Protein AF-A0A401SQX4-F1 (afdb_monomer)

Radius of gyration: 14.66 Å; Cα contacts (8 Å, |Δi|>4): 398; chains: 1; bounding box: 31×26×40 Å

Organism: Chiloscyllium punctatum (NCBI:txid137246)

pLDDT: mean 89.91, std 11.35, range [35.81, 97.56]

Foldseek 3Di:
DDAAAEEEEEDEAEAAEEHYAEYEYEHYAEYHYEAYEYYEYENYAEYEYEHYAEYEYEAYEEYEYEAYAEYEYEAYAEYEYEYYAEYEYEAYAEYEYEAYAEYEYEHYAEYHYEHYNYYHYHHYNYYDYDDDDD

Secondary structure (DSSP, 8-state):
---BS-EEESSEEEEEEEEEEEEEEEEEEEEEEEEEEEEEEEEEEEEEEEEEEEEEEEEEEEEEEEEEEEEEEEEEEEEEEEEEEEEEEEEEEEEEEEEEEEEEEEEEEEEEEEEEEEEEEEEEEEEE------

Sequence (134 aa):
MGKFRKVTMYKARTVTMDKVRSMRMDKVHTVIMDKDCKVTVDNVRTVRTDKVCTVTMKEVHTVTMNKVRRVTMDKVHTAIIDKVRTVRTDKIRTVTMDKVRTVTLDKVNIAIMEMVHAVTMDKVCTMSTPRTAQ

Nearest PDB structures (foldseek):
  1k4z-assembly1_A  TM=2.210E-01  e=5.581E+00  Saccharomyces cerevisiae

Mean predicted aligned error: 4.92 Å

Structure (mmCIF, N/CA/C/O backbone):
data_AF-A0A401SQX4-F1
#
_entry.id   AF-A0A401SQX4-F1
#
loop_
_atom_site.group_PDB
_atom_site.id
_atom_site.type_symbol
_atom_site.label_atom_id
_atom_site.label_alt_id
_atom_site.label_comp_id
_atom_site.label_asym_id
_atom_site.label_entity_id
_atom_site.label_seq_id
_atom_site.pdbx_PDB_ins_code
_atom_site.Cartn_x
_atom_site.Cartn_y
_atom_site.Cartn_z
_atom_site.occupancy
_atom_site.B_iso_or_equiv
_atom_site.auth_seq_id
_atom_site.auth_comp_id
_atom_site.auth_asym_id
_atom_site.auth_atom_id
_atom_site.pdbx_PDB_model_num
ATOM 1 N N . MET A 1 1 ? 14.704 11.726 -14.150 1.00 47.59 1 MET A N 1
ATOM 2 C CA . MET A 1 1 ? 14.275 10.362 -13.758 1.00 47.59 1 MET A CA 1
ATOM 3 C C . MET A 1 1 ? 12.954 10.037 -14.446 1.00 47.59 1 MET A C 1
ATOM 5 O O . MET A 1 1 ? 11.992 10.782 -14.281 1.00 47.59 1 MET A O 1
ATOM 9 N N . GLY A 1 2 ? 12.947 9.018 -15.310 1.00 53.69 2 GLY A N 1
ATOM 10 C CA . GLY A 1 2 ? 11.831 8.702 -16.208 1.00 53.69 2 GLY A CA 1
ATOM 11 C C . GLY A 1 2 ? 10.563 8.276 -15.465 1.00 53.69 2 GLY A C 1
ATOM 12 O O . GLY A 1 2 ? 10.620 7.531 -14.492 1.00 53.69 2 GLY A O 1
ATOM 13 N N . LYS A 1 3 ? 9.405 8.759 -15.923 1.00 64.00 3 LYS A N 1
ATOM 14 C CA . LYS A 1 3 ? 8.095 8.334 -15.415 1.00 64.00 3 LYS A CA 1
ATOM 15 C C . LYS A 1 3 ? 7.752 6.982 -16.041 1.00 64.00 3 LYS A C 1
ATOM 17 O O . LYS A 1 3 ? 7.316 6.937 -17.192 1.00 64.00 3 LYS A O 1
ATOM 22 N N . PHE A 1 4 ? 7.918 5.884 -15.308 1.00 77.44 4 PHE A N 1
ATOM 23 C CA . PHE A 1 4 ? 7.491 4.579 -15.811 1.00 77.44 4 PHE A CA 1
ATOM 24 C C . PHE A 1 4 ? 5.961 4.506 -15.815 1.00 77.44 4 PHE A C 1
ATOM 26 O O . PHE A 1 4 ? 5.292 4.677 -14.792 1.00 77.44 4 PHE A O 1
ATOM 33 N N . ARG A 1 5 ? 5.372 4.264 -16.990 1.00 83.81 5 ARG A N 1
ATOM 34 C CA . ARG A 1 5 ? 3.910 4.133 -17.113 1.00 83.81 5 ARG A CA 1
ATOM 35 C C . ARG A 1 5 ? 3.423 2.787 -16.571 1.00 83.81 5 ARG A C 1
ATOM 37 O O . ARG A 1 5 ? 2.345 2.730 -15.983 1.00 83.81 5 ARG A O 1
ATOM 44 N N . LYS A 1 6 ? 4.196 1.717 -16.766 1.00 88.19 6 LYS A N 1
ATOM 45 C CA . LYS A 1 6 ? 3.856 0.362 -16.326 1.00 88.19 6 LYS A CA 1
ATOM 46 C C . LYS A 1 6 ? 5.122 -0.470 -16.121 1.00 88.19 6 LYS A C 1
ATOM 48 O O . LYS A 1 6 ? 6.010 -0.409 -16.963 1.00 88.19 6 LYS A O 1
ATOM 53 N N . VAL A 1 7 ? 5.167 -1.268 -15.057 1.00 90.50 7 VAL A N 1
ATOM 54 C CA . VAL A 1 7 ? 6.216 -2.275 -14.810 1.00 90.50 7 VAL A CA 1
ATOM 55 C C . VAL A 1 7 ? 5.550 -3.614 -14.502 1.00 90.50 7 VAL A C 1
ATOM 57 O O . VAL A 1 7 ? 4.543 -3.666 -13.793 1.00 90.50 7 VAL A O 1
ATOM 60 N N . THR A 1 8 ? 6.065 -4.700 -15.078 1.00 91.56 8 THR A N 1
ATOM 61 C CA . THR A 1 8 ? 5.629 -6.073 -14.784 1.00 91.56 8 THR A CA 1
ATOM 62 C C . THR A 1 8 ? 6.853 -6.928 -14.488 1.00 91.56 8 THR A C 1
ATOM 64 O O . THR A 1 8 ? 7.815 -6.884 -15.246 1.00 91.56 8 THR A O 1
ATOM 67 N N . MET A 1 9 ? 6.820 -7.670 -13.383 1.00 91.94 9 MET A N 1
ATOM 68 C CA . MET A 1 9 ? 7.931 -8.494 -12.904 1.00 91.94 9 MET A CA 1
ATOM 69 C C . MET A 1 9 ? 7.395 -9.841 -12.408 1.00 91.94 9 MET A C 1
ATOM 71 O O . MET A 1 9 ? 6.355 -9.872 -11.755 1.00 91.94 9 MET A O 1
ATOM 75 N N . TYR A 1 10 ? 8.090 -10.940 -12.698 1.00 88.62 10 TYR A N 1
ATOM 76 C CA . TYR A 1 10 ? 7.620 -12.294 -12.352 1.00 88.62 10 TYR A CA 1
ATOM 77 C C . TYR A 1 10 ? 8.393 -12.971 -11.231 1.00 88.62 10 TYR A C 1
ATOM 79 O O . TYR A 1 10 ? 7.845 -13.813 -10.533 1.00 88.62 10 TYR A O 1
ATOM 87 N N . LYS A 1 11 ? 9.686 -12.675 -11.127 1.00 91.38 11 LYS A N 1
ATOM 88 C CA . LYS A 1 11 ? 10.560 -1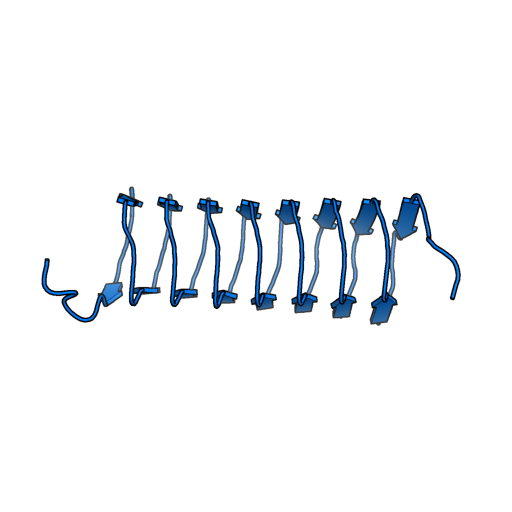3.118 -10.049 1.00 91.38 11 LYS A CA 1
ATOM 89 C C . LYS A 1 11 ? 11.625 -12.058 -9.887 1.00 91.38 11 LYS A C 1
ATOM 91 O O . LYS A 1 11 ? 12.246 -11.651 -10.866 1.00 91.38 11 LYS A O 1
ATOM 96 N N . ALA A 1 12 ? 11.838 -11.617 -8.663 1.00 92.12 12 ALA A N 1
ATOM 97 C CA . ALA A 1 12 ? 12.943 -10.737 -8.337 1.00 92.12 12 ALA A CA 1
ATOM 98 C C . ALA A 1 12 ? 13.313 -10.936 -6.876 1.00 92.12 12 ALA A C 1
ATOM 100 O O . ALA A 1 12 ? 12.464 -11.218 -6.032 1.00 92.12 12 ALA A O 1
ATOM 101 N N . ARG A 1 13 ? 14.589 -10.750 -6.551 1.00 93.31 13 ARG A N 1
ATOM 102 C CA . ARG A 1 13 ? 14.976 -10.661 -5.146 1.00 93.31 13 ARG A CA 1
ATOM 103 C C . ARG A 1 13 ? 14.556 -9.304 -4.590 1.00 93.31 13 ARG A C 1
ATOM 105 O O . ARG A 1 13 ? 13.765 -9.247 -3.660 1.00 93.31 13 ARG A O 1
ATOM 112 N N . THR A 1 14 ? 15.001 -8.221 -5.210 1.00 91.56 14 THR A N 1
ATOM 113 C CA . THR A 1 14 ? 14.720 -6.865 -4.732 1.00 91.56 14 THR A CA 1
ATOM 114 C C . THR A 1 14 ? 14.262 -5.989 -5.882 1.00 91.56 14 THR A C 1
ATOM 116 O O . THR A 1 14 ? 14.823 -6.057 -6.973 1.00 91.56 14 THR A O 1
ATOM 119 N N . VAL A 1 15 ? 13.258 -5.156 -5.626 1.00 91.69 15 VAL A N 1
ATOM 120 C CA . VAL A 1 15 ? 12.750 -4.166 -6.575 1.00 91.69 15 VAL A CA 1
ATOM 121 C C . VAL A 1 15 ? 12.659 -2.824 -5.871 1.00 91.69 15 VAL A C 1
ATOM 123 O O . VAL A 1 15 ? 11.978 -2.713 -4.855 1.00 91.69 15 VAL A O 1
ATOM 126 N N . THR A 1 16 ? 13.312 -1.810 -6.433 1.00 91.12 16 THR A N 1
ATOM 127 C CA . THR A 1 16 ? 13.262 -0.433 -5.934 1.00 91.12 16 THR A CA 1
ATOM 128 C C . THR A 1 16 ? 12.767 0.479 -7.043 1.00 91.12 16 THR A C 1
ATOM 130 O O . THR A 1 16 ? 13.318 0.456 -8.142 1.00 91.12 16 THR A O 1
ATOM 133 N N . MET A 1 17 ? 11.731 1.270 -6.767 1.00 88.81 17 MET A N 1
ATOM 134 C CA . MET A 1 17 ? 11.130 2.191 -7.732 1.00 88.81 17 MET A CA 1
ATOM 135 C C . MET A 1 17 ? 10.763 3.525 -7.071 1.00 88.81 17 MET A C 1
ATOM 137 O O . MET A 1 17 ? 10.250 3.548 -5.959 1.00 88.81 17 MET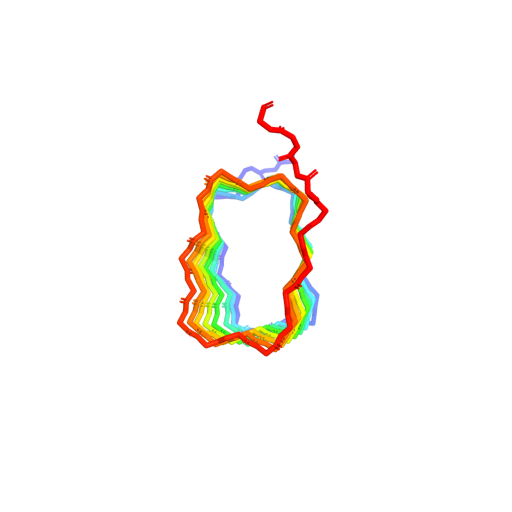 A O 1
ATOM 141 N N . ASP A 1 18 ? 11.009 4.639 -7.766 1.00 86.88 18 ASP A N 1
ATOM 142 C CA . ASP A 1 18 ? 10.648 5.985 -7.284 1.00 86.88 18 ASP A CA 1
ATOM 143 C C . ASP A 1 18 ? 9.247 6.396 -7.764 1.00 86.88 18 ASP A C 1
ATOM 145 O O . ASP A 1 18 ? 8.334 6.564 -6.962 1.00 86.88 18 ASP A O 1
ATOM 149 N N . LYS A 1 19 ? 9.041 6.525 -9.082 1.00 87.12 19 LYS A N 1
ATOM 150 C CA . LYS A 1 19 ? 7.769 6.990 -9.663 1.00 87.12 19 LYS A CA 1
ATOM 151 C C . LYS A 1 19 ? 7.255 6.046 -10.734 1.00 87.12 19 LYS A C 1
ATOM 153 O O . LYS A 1 19 ? 7.760 6.059 -11.863 1.00 87.12 19 LYS A O 1
ATOM 158 N N . VAL A 1 20 ? 6.194 5.301 -10.424 1.00 87.88 20 VAL A N 1
ATOM 159 C CA . VAL A 1 20 ? 5.534 4.418 -11.393 1.00 87.88 20 VAL A CA 1
ATOM 160 C C . VAL A 1 20 ? 4.021 4.592 -11.353 1.00 87.88 20 VAL A C 1
ATOM 162 O O . VAL A 1 20 ? 3.373 4.644 -10.312 1.00 87.88 20 VAL A O 1
ATOM 165 N N . ARG A 1 21 ? 3.392 4.687 -12.527 1.00 90.06 21 ARG A N 1
ATOM 166 C CA . ARG A 1 21 ? 1.927 4.794 -12.578 1.00 90.06 21 ARG A CA 1
ATOM 167 C C . ARG A 1 21 ? 1.257 3.466 -12.211 1.00 90.06 21 ARG A C 1
ATOM 169 O O . ARG A 1 21 ? 0.261 3.468 -11.497 1.00 90.06 21 ARG A O 1
ATOM 176 N N . SER A 1 22 ? 1.766 2.338 -12.695 1.00 91.12 22 SER A N 1
ATOM 177 C CA . SER A 1 22 ? 1.194 1.025 -12.393 1.00 91.12 22 SER A CA 1
ATOM 178 C C . SER A 1 22 ? 2.263 -0.053 -12.304 1.00 91.12 22 SER A C 1
ATOM 180 O O . SER A 1 22 ? 3.098 -0.161 -13.200 1.00 91.12 22 SER A O 1
ATOM 182 N N . MET A 1 23 ? 2.174 -0.919 -11.299 1.00 91.62 23 MET A N 1
ATOM 183 C CA . MET A 1 23 ? 3.065 -2.070 -11.156 1.00 91.62 23 MET A CA 1
ATOM 184 C C . MET A 1 23 ? 2.314 -3.363 -10.894 1.00 91.62 23 MET A C 1
ATOM 186 O O . MET A 1 23 ? 1.326 -3.381 -10.159 1.00 91.62 23 MET A O 1
ATOM 190 N N . ARG A 1 24 ? 2.817 -4.442 -11.495 1.00 94.19 24 ARG A N 1
ATOM 191 C CA . ARG A 1 24 ? 2.413 -5.813 -11.205 1.00 94.19 24 ARG A CA 1
ATOM 192 C C . ARG A 1 24 ? 3.651 -6.653 -10.917 1.00 94.19 24 ARG A C 1
ATOM 194 O O . ARG A 1 24 ? 4.566 -6.676 -11.736 1.00 94.19 24 ARG A O 1
ATOM 201 N N . MET A 1 25 ? 3.672 -7.331 -9.780 1.00 93.75 25 MET A N 1
ATOM 202 C CA . MET A 1 25 ? 4.778 -8.204 -9.395 1.00 93.75 25 MET A CA 1
ATOM 203 C C . MET A 1 25 ? 4.250 -9.550 -8.910 1.00 93.75 25 MET A C 1
ATOM 205 O O . MET A 1 25 ? 3.210 -9.598 -8.258 1.00 93.75 25 MET A O 1
ATOM 209 N N . ASP A 1 26 ? 4.973 -10.616 -9.224 1.00 94.56 26 ASP A N 1
ATOM 210 C CA . ASP A 1 26 ? 4.780 -11.956 -8.671 1.00 94.56 26 ASP A CA 1
ATOM 211 C C . ASP A 1 26 ? 6.112 -12.441 -8.081 1.00 94.56 26 ASP A C 1
ATOM 213 O O . ASP A 1 26 ? 7.174 -12.052 -8.573 1.00 94.56 26 ASP A O 1
ATOM 217 N N . LYS A 1 27 ? 6.060 -13.240 -7.011 1.00 93.69 27 LYS A N 1
ATOM 218 C CA . LYS A 1 27 ? 7.213 -13.929 -6.394 1.00 93.69 27 LYS A CA 1
ATOM 219 C C . LYS A 1 27 ? 8.431 -13.021 -6.196 1.00 93.69 27 LYS A C 1
ATOM 221 O O . LYS A 1 27 ? 9.525 -13.293 -6.704 1.00 93.69 27 LYS A O 1
ATOM 226 N N . VAL A 1 28 ? 8.246 -11.935 -5.447 1.00 92.88 28 VAL A N 1
ATOM 227 C CA . VAL A 1 28 ? 9.325 -10.992 -5.114 1.00 92.88 28 VAL A CA 1
ATOM 228 C C . VAL A 1 28 ? 9.699 -11.101 -3.644 1.00 92.88 28 VAL A C 1
ATOM 230 O O . VAL A 1 28 ? 8.834 -11.200 -2.785 1.00 92.88 28 VAL A O 1
ATOM 233 N N . HIS A 1 29 ? 10.987 -11.056 -3.307 1.00 93.88 29 HIS A N 1
ATOM 234 C CA . HIS A 1 29 ? 11.364 -11.043 -1.893 1.00 93.88 29 HIS A CA 1
ATOM 235 C C . HIS A 1 29 ? 11.075 -9.676 -1.260 1.00 93.88 29 HIS A C 1
ATOM 237 O O . HIS A 1 29 ? 10.294 -9.589 -0.319 1.00 93.88 29 HIS A O 1
ATOM 243 N N . THR A 1 30 ? 11.644 -8.606 -1.814 1.00 93.62 30 THR A N 1
ATOM 244 C CA . THR A 1 30 ? 11.534 -7.252 -1.261 1.00 93.62 30 THR A CA 1
ATOM 245 C C . THR A 1 30 ? 11.120 -6.241 -2.323 1.00 93.62 30 THR A C 1
ATOM 247 O O . THR A 1 30 ? 11.717 -6.178 -3.397 1.00 93.62 30 THR A O 1
ATOM 250 N N . VAL A 1 31 ? 10.141 -5.400 -1.994 1.00 93.50 31 VAL A N 1
ATOM 251 C CA . VAL A 1 31 ? 9.665 -4.300 -2.841 1.00 93.50 31 VAL A CA 1
ATOM 252 C C . VAL A 1 31 ? 9.738 -2.985 -2.063 1.00 93.50 31 VAL A C 1
ATOM 254 O O . VAL A 1 31 ? 9.167 -2.883 -0.978 1.00 93.50 31 VAL A O 1
ATOM 257 N N . ILE A 1 32 ? 10.429 -1.984 -2.613 1.00 93.31 32 ILE A N 1
ATOM 258 C CA . ILE A 1 32 ? 10.573 -0.635 -2.044 1.00 93.31 32 ILE A CA 1
ATOM 259 C C . ILE A 1 32 ? 10.111 0.398 -3.069 1.00 93.31 32 ILE A C 1
ATOM 261 O O . ILE A 1 32 ? 10.539 0.386 -4.224 1.00 93.31 32 ILE A O 1
ATOM 265 N N . MET A 1 33 ? 9.216 1.281 -2.641 1.00 91.44 33 MET A N 1
ATOM 266 C CA . MET A 1 33 ? 8.458 2.164 -3.521 1.00 91.44 33 MET A CA 1
ATOM 267 C C . MET A 1 33 ? 8.241 3.536 -2.875 1.00 91.44 33 MET A C 1
ATOM 269 O O . MET A 1 33 ? 7.943 3.604 -1.681 1.00 91.44 33 MET A O 1
ATOM 273 N N . ASP A 1 34 ? 8.365 4.624 -3.639 1.00 88.75 34 ASP A N 1
ATOM 274 C CA . ASP A 1 34 ? 8.062 5.979 -3.147 1.00 88.75 34 ASP A CA 1
ATOM 275 C C . ASP A 1 34 ? 6.665 6.442 -3.591 1.00 88.75 34 ASP A C 1
ATOM 277 O O . ASP A 1 34 ? 5.735 6.444 -2.785 1.00 88.75 34 ASP A O 1
ATOM 281 N N . LYS A 1 35 ? 6.482 6.817 -4.863 1.00 85.56 35 LYS A N 1
ATOM 282 C CA . LYS A 1 35 ? 5.247 7.433 -5.371 1.00 85.56 35 LYS A CA 1
ATOM 283 C C . LYS A 1 35 ? 4.613 6.617 -6.486 1.00 85.56 35 LYS A C 1
ATOM 285 O O . LYS A 1 35 ? 5.019 6.706 -7.649 1.00 85.56 35 LYS A O 1
ATOM 290 N N . ASP A 1 36 ? 3.502 5.962 -6.166 1.00 84.38 36 ASP A N 1
ATOM 291 C CA . ASP A 1 36 ? 2.803 5.104 -7.117 1.00 84.38 36 ASP A CA 1
ATOM 292 C C . ASP A 1 36 ? 1.303 5.369 -7.185 1.00 84.38 36 ASP A C 1
ATOM 294 O O . ASP A 1 36 ? 0.642 5.740 -6.215 1.00 84.38 36 ASP A O 1
ATOM 298 N N . CYS A 1 37 ? 0.714 5.155 -8.361 1.00 84.31 37 CYS A N 1
ATOM 299 C CA . CYS A 1 37 ? -0.741 5.226 -8.480 1.00 84.31 37 CYS A CA 1
ATOM 300 C C . CYS A 1 37 ? -1.372 3.863 -8.164 1.00 84.31 37 CYS A C 1
ATOM 302 O O . CYS A 1 37 ? -2.245 3.779 -7.299 1.00 84.31 37 CYS A O 1
ATOM 304 N N . LYS A 1 38 ? -0.912 2.781 -8.802 1.00 91.94 38 LYS A N 1
ATOM 305 C CA . LYS A 1 38 ? -1.489 1.445 -8.615 1.00 91.94 38 LYS A CA 1
ATOM 306 C C . LYS A 1 38 ? -0.428 0.363 -8.464 1.00 91.94 38 LYS A C 1
ATOM 308 O O . LYS A 1 38 ? 0.472 0.253 -9.292 1.00 91.94 38 LYS A O 1
ATOM 313 N N . VAL A 1 39 ? -0.593 -0.484 -7.456 1.00 93.38 39 VAL A N 1
ATOM 314 C CA . VAL A 1 39 ? 0.354 -1.551 -7.127 1.00 93.38 39 VAL A CA 1
ATOM 315 C C . VAL A 1 39 ? -0.402 -2.849 -6.927 1.00 93.38 39 VAL A C 1
ATOM 317 O O . VAL A 1 39 ? -1.355 -2.906 -6.152 1.00 93.38 39 VAL A O 1
ATOM 320 N N . THR A 1 40 ? 0.013 -3.891 -7.633 1.00 95.62 40 THR A N 1
ATOM 321 C CA . THR A 1 40 ? -0.505 -5.244 -7.453 1.00 95.62 40 THR A CA 1
ATOM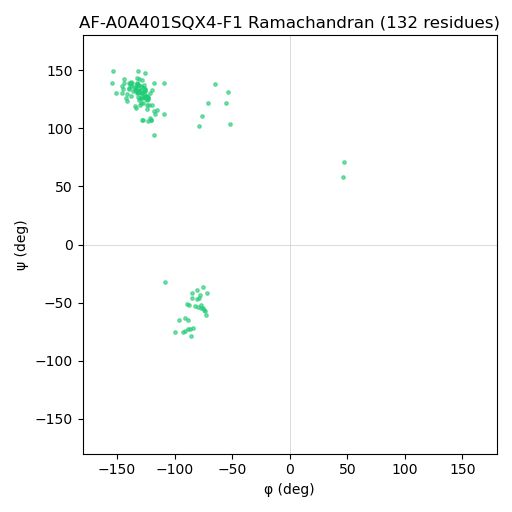 322 C C . THR A 1 40 ? 0.661 -6.187 -7.237 1.00 95.62 40 THR A C 1
ATOM 324 O O . THR A 1 40 ? 1.540 -6.278 -8.092 1.00 95.62 40 THR A O 1
ATOM 327 N N . VAL A 1 41 ? 0.671 -6.880 -6.105 1.00 94.50 41 VAL A N 1
ATOM 328 C CA . VAL A 1 41 ? 1.722 -7.843 -5.775 1.00 94.50 41 VAL A CA 1
ATOM 329 C C . VAL A 1 41 ? 1.125 -9.186 -5.377 1.00 94.50 41 VAL A C 1
ATOM 331 O O . VAL A 1 41 ? 0.090 -9.252 -4.709 1.00 94.50 41 VAL A O 1
ATOM 334 N N . ASP A 1 42 ? 1.787 -10.247 -5.811 1.00 94.88 42 ASP A N 1
ATOM 335 C CA . ASP A 1 42 ? 1.454 -11.632 -5.506 1.00 94.88 42 ASP A CA 1
ATOM 336 C C . ASP A 1 42 ? 2.703 -12.322 -4.938 1.00 94.88 42 ASP A C 1
ATOM 338 O O . ASP A 1 42 ? 3.805 -12.115 -5.44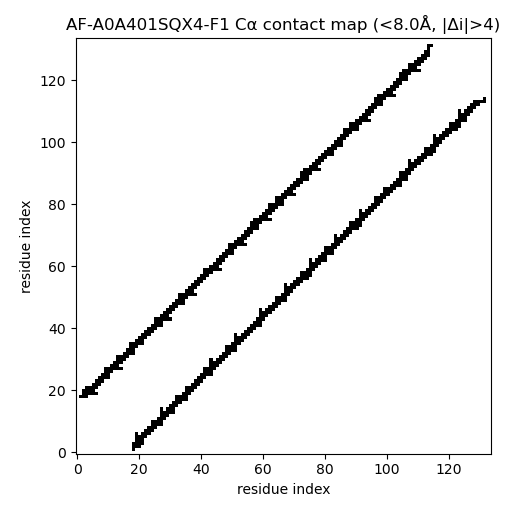9 1.00 94.88 42 ASP A O 1
ATOM 342 N N . ASN A 1 43 ? 2.543 -13.087 -3.858 1.00 94.19 43 ASN A N 1
ATOM 343 C CA . ASN A 1 43 ? 3.619 -13.798 -3.157 1.00 94.19 43 ASN A CA 1
ATOM 344 C C . ASN A 1 43 ? 4.864 -12.941 -2.870 1.00 94.19 43 ASN A C 1
ATOM 346 O O . ASN A 1 43 ? 5.923 -13.139 -3.475 1.00 94.19 43 ASN A O 1
ATOM 350 N N . VAL A 1 44 ? 4.752 -11.987 -1.942 1.00 93.81 44 VAL A N 1
ATOM 351 C CA . VAL A 1 44 ? 5.875 -11.113 -1.570 1.00 93.81 44 VAL A CA 1
ATOM 352 C C . VAL A 1 44 ? 6.274 -11.284 -0.115 1.00 93.81 44 VAL A C 1
ATOM 354 O O . VAL A 1 44 ? 5.426 -11.383 0.762 1.00 93.81 44 VAL A O 1
ATOM 357 N N . ARG A 1 45 ? 7.572 -11.299 0.198 1.00 95.25 45 ARG A N 1
ATOM 358 C CA . ARG A 1 45 ? 7.979 -11.338 1.612 1.00 95.25 45 ARG A CA 1
ATOM 359 C C . ARG A 1 45 ? 7.784 -9.972 2.263 1.00 95.25 45 ARG A C 1
ATOM 361 O O . ARG A 1 45 ? 7.069 -9.876 3.252 1.00 95.25 45 ARG A O 1
ATOM 368 N N . THR A 1 46 ? 8.357 -8.922 1.687 1.00 96.19 46 THR A N 1
ATOM 369 C CA . THR A 1 46 ? 8.339 -7.582 2.282 1.00 96.19 46 THR A CA 1
ATOM 370 C C . THR A 1 46 ? 7.952 -6.517 1.267 1.00 96.19 46 THR A C 1
ATOM 372 O O . THR A 1 46 ? 8.547 -6.429 0.192 1.00 96.19 46 THR A O 1
ATOM 375 N N . VAL A 1 47 ? 7.004 -5.654 1.634 1.00 95.75 47 VAL A N 1
ATOM 376 C CA . VAL A 1 47 ? 6.629 -4.468 0.852 1.00 95.75 47 VAL A CA 1
ATOM 377 C C . VAL A 1 47 ? 6.750 -3.213 1.705 1.00 95.75 47 VAL A C 1
ATOM 379 O O . VAL A 1 47 ? 6.148 -3.127 2.774 1.00 95.75 47 VAL A O 1
ATOM 382 N N . ARG A 1 48 ? 7.479 -2.215 1.201 1.00 96.56 48 ARG A N 1
ATOM 383 C CA . ARG A 1 48 ? 7.576 -0.876 1.784 1.00 96.56 48 ARG A CA 1
ATOM 384 C C . ARG A 1 48 ? 7.185 0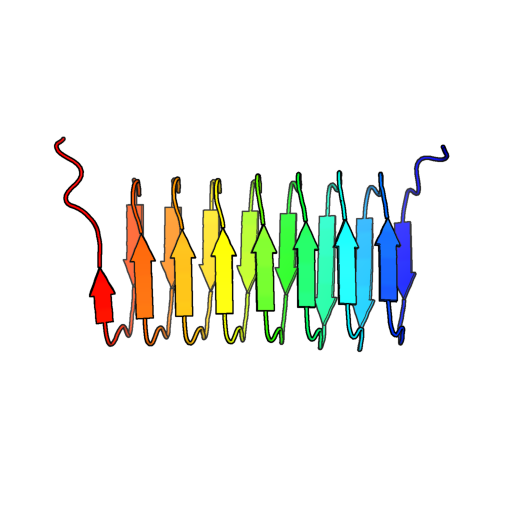.176 0.754 1.00 96.56 48 ARG A C 1
ATOM 386 O O . ARG A 1 48 ? 7.791 0.243 -0.312 1.00 96.56 48 ARG A O 1
ATOM 393 N N . THR A 1 49 ? 6.206 1.014 1.082 1.00 94.31 49 THR A N 1
ATOM 394 C CA . THR A 1 49 ? 5.729 2.081 0.185 1.00 94.31 49 THR A CA 1
ATOM 395 C C . THR A 1 49 ? 5.508 3.399 0.935 1.00 94.31 49 THR A C 1
ATOM 397 O O . THR A 1 49 ? 4.919 3.371 2.018 1.00 94.31 49 THR A O 1
ATOM 400 N N . ASP A 1 50 ? 5.884 4.547 0.358 1.00 93.50 50 ASP A N 1
ATOM 401 C CA . ASP A 1 50 ? 5.565 5.865 0.943 1.00 93.50 50 ASP A CA 1
ATOM 402 C C . ASP A 1 50 ? 4.157 6.345 0.553 1.00 93.50 50 ASP A C 1
ATOM 404 O O . ASP A 1 50 ? 3.244 6.331 1.375 1.00 93.50 50 ASP A O 1
ATOM 408 N N . LYS A 1 51 ? 3.944 6.745 -0.703 1.00 92.06 51 LYS A N 1
ATOM 409 C CA . LYS A 1 51 ? 2.712 7.382 -1.190 1.00 92.06 51 LYS A CA 1
ATOM 410 C C . LYS A 1 51 ? 2.083 6.586 -2.316 1.00 92.06 51 LYS A C 1
ATOM 412 O O . LYS A 1 51 ? 2.558 6.621 -3.450 1.00 92.06 51 LYS A O 1
ATOM 417 N N . VAL A 1 52 ? 0.951 5.944 -2.030 1.00 92.06 52 VAL A N 1
ATOM 418 C CA . VAL A 1 52 ? 0.262 5.117 -3.026 1.00 92.06 52 VAL A CA 1
ATOM 419 C C . VAL A 1 52 ? -1.233 5.407 -3.108 1.00 92.06 52 VAL A C 1
ATOM 421 O O . VAL A 1 52 ? -1.920 5.555 -2.099 1.00 92.06 52 VAL A O 1
ATOM 424 N N . CYS A 1 53 ? -1.801 5.470 -4.315 1.00 92.81 53 CYS A N 1
ATOM 425 C CA . CYS A 1 53 ? -3.256 5.634 -4.435 1.00 92.81 53 CYS A CA 1
ATOM 426 C C . CYS A 1 53 ? -4.006 4.318 -4.181 1.00 92.81 53 CYS A C 1
ATOM 428 O O . CYS A 1 53 ? -5.039 4.305 -3.512 1.00 92.81 53 CYS A O 1
ATOM 430 N N . THR A 1 54 ? -3.541 3.199 -4.731 1.00 95.69 54 THR A N 1
ATOM 431 C CA . THR A 1 54 ? -4.201 1.899 -4.563 1.00 95.69 54 THR A CA 1
ATOM 432 C C . THR A 1 54 ? -3.192 0.766 -4.515 1.00 95.69 54 THR A C 1
ATOM 434 O O . THR A 1 54 ? -2.349 0.649 -5.404 1.00 95.69 54 THR A O 1
ATOM 437 N N . VAL A 1 55 ? -3.331 -0.093 -3.508 1.00 95.50 55 VAL A N 1
ATOM 438 C CA . VAL A 1 55 ? -2.510 -1.290 -3.342 1.00 95.50 55 VAL A CA 1
ATOM 439 C C . VAL A 1 55 ? -3.395 -2.521 -3.210 1.00 95.50 55 VAL A C 1
ATOM 441 O O . VAL A 1 55 ? -4.355 -2.522 -2.442 1.00 95.50 55 VAL A O 1
ATOM 444 N N . THR A 1 56 ? -3.059 -3.565 -3.961 1.00 97.19 56 THR A N 1
ATOM 445 C CA . THR A 1 56 ? -3.695 -4.881 -3.892 1.00 97.19 56 THR A CA 1
ATOM 446 C C . THR A 1 56 ? -2.627 -5.940 -3.665 1.00 97.19 56 THR A C 1
ATOM 448 O O . THR A 1 56 ? -1.654 -6.007 -4.418 1.00 97.19 56 THR A O 1
ATOM 451 N N . MET A 1 57 ? -2.809 -6.760 -2.637 1.00 96.00 57 MET A N 1
ATOM 452 C CA . MET A 1 57 ? -1.864 -7.797 -2.233 1.00 96.00 57 MET A CA 1
ATOM 453 C C . MET A 1 57 ? -2.596 -9.114 -2.009 1.00 96.00 57 MET A C 1
ATOM 455 O O . MET A 1 57 ? -3.656 -9.111 -1.385 1.00 96.00 57 MET A O 1
ATOM 459 N N . LYS A 1 58 ? -2.027 -10.226 -2.481 1.00 95.81 58 LYS A N 1
ATOM 460 C CA . LYS A 1 58 ? -2.561 -11.559 -2.172 1.00 95.81 58 LYS A CA 1
ATOM 461 C C . LYS A 1 58 ? -1.896 -12.169 -0.951 1.00 95.81 58 LYS A C 1
ATOM 463 O O . LYS A 1 58 ? -2.487 -12.159 0.113 1.00 95.81 58 LYS A O 1
ATOM 468 N N . GLU A 1 59 ? -0.664 -12.644 -1.087 1.00 95.94 59 GLU A N 1
ATOM 469 C CA . GLU A 1 59 ? 0.079 -13.258 0.014 1.00 95.94 59 GLU A CA 1
ATOM 470 C C . GLU A 1 59 ? 1.320 -12.427 0.317 1.00 95.94 59 GLU A C 1
ATOM 472 O O . GLU A 1 59 ? 2.223 -12.326 -0.520 1.00 95.94 59 GLU A O 1
ATOM 477 N N . VAL A 1 60 ? 1.343 -11.789 1.492 1.00 95.44 60 VAL A N 1
ATOM 478 C CA . VAL A 1 60 ? 2.486 -10.977 1.922 1.00 95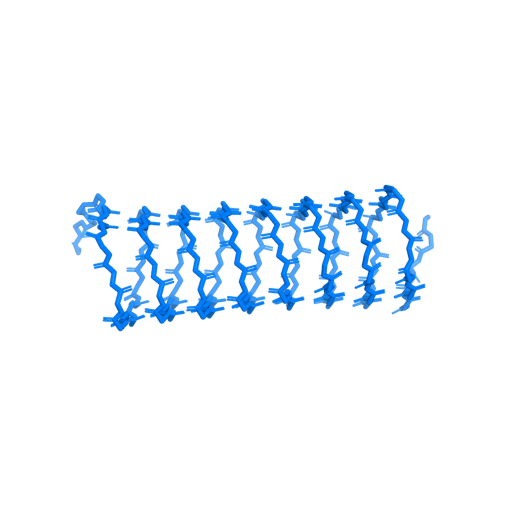.44 60 VAL A CA 1
ATOM 479 C C . VAL A 1 60 ? 2.870 -11.244 3.368 1.00 95.44 60 VAL A C 1
ATOM 481 O O . VAL A 1 60 ? 2.021 -11.300 4.251 1.00 95.44 60 VAL A O 1
ATOM 484 N N . HIS A 1 61 ? 4.162 -11.393 3.650 1.00 95.94 61 HIS A N 1
ATOM 485 C CA . HIS A 1 61 ? 4.595 -11.598 5.032 1.00 95.94 61 HIS A CA 1
ATOM 486 C C . HIS A 1 61 ? 4.591 -10.283 5.825 1.00 95.94 61 HIS A C 1
ATOM 488 O O . HIS A 1 61 ? 3.964 -10.189 6.876 1.00 95.94 61 HIS A O 1
ATOM 494 N N . THR A 1 62 ? 5.231 -9.237 5.307 1.00 97.38 62 THR A N 1
ATOM 495 C CA . THR A 1 62 ? 5.349 -7.951 6.001 1.00 97.38 62 THR A CA 1
ATOM 496 C C . THR A 1 62 ? 5.047 -6.786 5.075 1.00 97.38 62 THR A C 1
ATOM 498 O O . THR A 1 62 ? 5.581 -6.690 3.968 1.00 97.38 62 THR A O 1
ATOM 501 N N . VAL A 1 63 ? 4.215 -5.867 5.555 1.00 96.62 63 VAL A N 1
ATOM 502 C CA . VAL A 1 63 ? 3.825 -4.661 4.831 1.00 96.62 63 VAL A CA 1
ATOM 503 C C . VAL A 1 63 ? 4.042 -3.432 5.699 1.00 96.62 63 VAL A C 1
ATOM 505 O O . VAL A 1 63 ? 3.574 -3.378 6.834 1.00 96.62 63 VAL A O 1
ATOM 508 N N . THR A 1 64 ? 4.706 -2.423 5.144 1.00 97.56 64 THR A N 1
ATOM 509 C CA . THR A 1 64 ? 4.869 -1.109 5.770 1.00 97.56 64 THR A CA 1
ATOM 510 C C . THR A 1 64 ? 4.467 -0.017 4.789 1.00 97.56 64 THR A C 1
ATOM 512 O O . THR A 1 64 ? 5.026 0.094 3.696 1.00 97.56 64 THR A O 1
ATOM 515 N N . MET A 1 65 ? 3.491 0.798 5.176 1.00 96.44 65 MET A N 1
ATOM 516 C CA . MET A 1 65 ? 2.918 1.839 4.327 1.00 96.44 65 MET A CA 1
ATOM 517 C C . MET A 1 65 ? 2.810 3.161 5.079 1.00 96.44 65 MET A C 1
ATOM 519 O O . MET A 1 65 ? 2.360 3.180 6.221 1.00 96.44 65 MET A O 1
ATOM 523 N N . ASN A 1 66 ? 3.168 4.267 4.426 1.00 96.00 66 ASN A N 1
ATOM 524 C CA . ASN A 1 66 ? 3.033 5.593 5.027 1.00 96.00 66 ASN A CA 1
ATOM 525 C C . ASN A 1 66 ? 1.670 6.227 4.696 1.00 96.00 66 ASN A C 1
ATOM 527 O O . ASN A 1 66 ? 0.765 6.235 5.519 1.00 96.00 66 ASN A O 1
ATOM 531 N N . LYS A 1 67 ? 1.468 6.702 3.464 1.00 94.75 67 LYS A N 1
ATOM 532 C CA . LYS A 1 67 ? 0.239 7.379 3.019 1.00 94.75 67 LYS A CA 1
ATOM 533 C C . LYS A 1 67 ? -0.404 6.634 1.861 1.00 94.75 67 LYS A C 1
ATOM 535 O O . LYS A 1 67 ? 0.057 6.722 0.721 1.00 94.75 67 LYS A O 1
ATOM 540 N N . VAL A 1 68 ? -1.523 5.963 2.123 1.00 94.00 68 VAL A N 1
ATOM 541 C CA . VAL A 1 68 ? -2.229 5.190 1.095 1.00 94.00 68 VAL A CA 1
ATOM 542 C C . VAL A 1 68 ? -3.697 5.577 1.003 1.00 94.00 68 VAL A C 1
ATOM 544 O O . VAL A 1 68 ? -4.378 5.765 1.999 1.00 94.00 68 VAL A O 1
ATOM 547 N N . ARG A 1 69 ? -4.252 5.710 -0.202 1.00 94.88 69 ARG A N 1
ATOM 548 C CA . ARG A 1 69 ? -5.695 5.985 -0.321 1.00 94.88 69 ARG A CA 1
ATOM 549 C C . ARG A 1 69 ? -6.530 4.717 -0.130 1.00 94.88 69 ARG A C 1
ATOM 551 O O . ARG A 1 69 ? -7.515 4.765 0.601 1.00 94.88 69 ARG A O 1
ATOM 558 N N . ARG A 1 70 ? -6.168 3.605 -0.770 1.00 96.69 70 ARG A N 1
ATOM 559 C CA . ARG A 1 70 ? -6.895 2.332 -0.662 1.00 96.69 70 ARG A CA 1
ATOM 560 C C . ARG A 1 70 ? -5.941 1.150 -0.582 1.00 96.69 70 ARG A C 1
ATOM 562 O O . ARG A 1 70 ? -5.036 1.044 -1.409 1.00 96.69 70 ARG A O 1
ATOM 569 N N . VAL A 1 71 ? -6.210 0.245 0.349 1.00 96.31 71 VAL A N 1
ATOM 570 C CA . VAL A 1 71 ? -5.476 -1.007 0.528 1.00 96.31 71 VAL A CA 1
ATOM 571 C C . VAL A 1 71 ? -6.453 -2.177 0.496 1.00 96.31 71 VAL A C 1
ATOM 573 O O . VAL A 1 71 ? -7.495 -2.139 1.150 1.00 96.31 71 VAL A O 1
ATOM 576 N N . THR A 1 72 ? -6.116 -3.209 -0.271 1.00 97.38 72 THR A N 1
ATOM 577 C CA . THR A 1 72 ? -6.815 -4.497 -0.272 1.00 97.38 72 THR A CA 1
ATOM 578 C C . THR A 1 72 ? -5.799 -5.619 -0.116 1.00 97.38 72 THR A C 1
ATOM 580 O O . THR A 1 72 ? -4.830 -5.678 -0.874 1.00 97.38 72 THR A O 1
ATOM 583 N N . MET A 1 73 ? -6.013 -6.481 0.869 1.00 96.50 73 MET A N 1
ATOM 584 C CA . MET A 1 73 ? -5.100 -7.554 1.259 1.00 96.50 73 MET A CA 1
ATOM 585 C C . MET A 1 73 ? -5.886 -8.854 1.449 1.00 96.50 73 MET A C 1
ATOM 587 O O . MET A 1 73 ? -6.906 -8.843 2.124 1.00 96.50 73 MET A O 1
ATOM 591 N N . ASP A 1 74 ? -5.421 -9.968 0.888 1.00 96.62 74 ASP A N 1
ATOM 592 C CA . ASP A 1 74 ? -6.032 -11.282 1.150 1.00 96.62 74 ASP A CA 1
ATOM 593 C C . ASP A 1 74 ? -5.393 -11.922 2.392 1.00 96.62 74 ASP A C 1
ATOM 595 O O . ASP A 1 74 ? -5.981 -11.897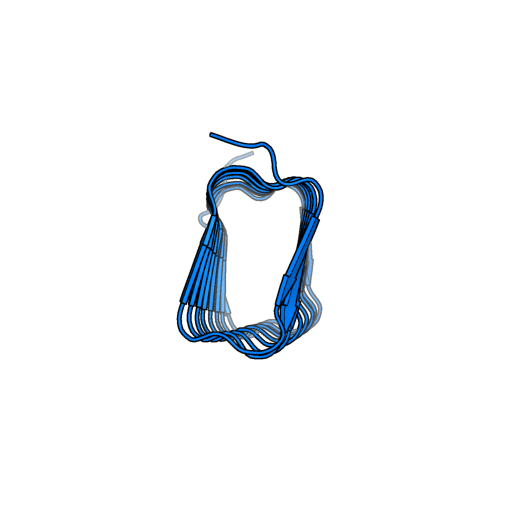 3.466 1.00 96.62 74 ASP A O 1
ATOM 599 N N . LYS A 1 75 ? -4.145 -12.391 2.302 1.00 96.12 75 LYS A N 1
ATOM 600 C CA . LYS A 1 75 ? -3.398 -13.002 3.408 1.00 96.12 75 LYS A CA 1
ATOM 601 C C . LYS A 1 75 ? -2.150 -12.203 3.739 1.00 96.12 75 LYS A C 1
ATOM 603 O O . LYS A 1 75 ? -1.198 -12.156 2.957 1.00 96.12 75 LYS A O 1
ATOM 608 N N . VAL A 1 76 ? -2.122 -11.627 4.935 1.00 96.12 76 VAL A N 1
ATOM 609 C CA . VAL A 1 76 ? -0.961 -10.884 5.425 1.00 96.12 76 VAL A CA 1
ATOM 610 C C . VAL A 1 76 ? -0.553 -11.353 6.812 1.00 96.12 76 VAL A C 1
ATOM 612 O O . VAL A 1 76 ? -1.390 -11.553 7.685 1.00 96.12 76 VAL A O 1
ATOM 615 N N . HIS A 1 77 ? 0.740 -11.545 7.060 1.00 96.00 77 HIS A N 1
ATOM 616 C CA . HIS A 1 77 ? 1.181 -11.866 8.420 1.00 96.00 77 HIS A CA 1
ATOM 617 C C . HIS A 1 77 ? 1.247 -10.599 9.280 1.00 96.00 77 HIS A C 1
ATOM 619 O O . HIS A 1 77 ? 0.575 -10.527 10.303 1.00 96.00 77 HIS A O 1
ATOM 625 N N . THR A 1 78 ? 1.956 -9.565 8.832 1.00 97.06 78 THR A N 1
ATOM 626 C CA . THR A 1 78 ? 2.048 -8.284 9.546 1.00 97.06 78 THR A CA 1
ATOM 627 C C . THR A 1 78 ? 1.823 -7.105 8.603 1.00 97.06 78 THR A C 1
ATOM 629 O O . THR A 1 78 ? 2.490 -7.008 7.571 1.00 97.06 78 THR A O 1
ATOM 632 N N . ALA A 1 79 ? 0.939 -6.174 8.971 1.00 96.50 79 ALA A N 1
ATOM 633 C CA . ALA A 1 79 ? 0.789 -4.891 8.283 1.00 96.50 79 ALA A CA 1
ATOM 634 C C . ALA A 1 79 ? 0.892 -3.707 9.249 1.00 96.50 79 ALA A C 1
ATOM 636 O O . ALA A 1 79 ? 0.221 -3.672 10.276 1.00 96.50 79 ALA A O 1
ATOM 637 N N . ILE A 1 80 ? 1.701 -2.719 8.875 1.00 97.19 80 ILE A N 1
ATOM 638 C CA . ILE A 1 80 ? 1.872 -1.449 9.583 1.00 97.19 80 ILE A CA 1
ATOM 639 C C . ILE A 1 80 ? 1.527 -0.327 8.607 1.00 97.19 80 ILE A C 1
ATOM 641 O O . ILE A 1 80 ? 2.153 -0.213 7.547 1.00 97.19 80 ILE A O 1
ATOM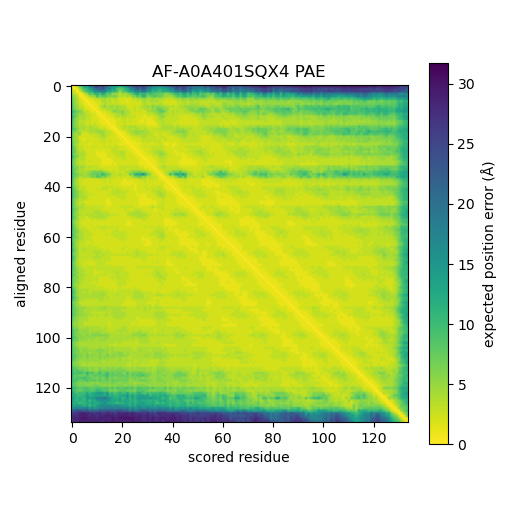 645 N N . ILE A 1 81 ? 0.521 0.482 8.937 1.00 96.31 81 ILE A N 1
ATOM 646 C CA . ILE A 1 81 ? 0.010 1.535 8.055 1.00 96.31 81 ILE A CA 1
ATOM 647 C C . ILE A 1 81 ? -0.166 2.838 8.844 1.00 96.31 81 ILE A C 1
ATOM 649 O O . ILE A 1 81 ? -0.983 2.897 9.751 1.00 96.31 81 ILE A O 1
ATOM 653 N N . ASP A 1 82 ? 0.553 3.902 8.481 1.00 95.06 82 ASP A N 1
ATOM 654 C CA . ASP A 1 82 ? 0.431 5.198 9.175 1.00 95.06 82 ASP A CA 1
ATOM 655 C C . ASP A 1 82 ? -0.899 5.896 8.834 1.00 95.06 82 ASP A C 1
ATOM 657 O O . ASP A 1 82 ? -1.751 6.117 9.686 1.00 95.06 82 ASP A O 1
ATOM 661 N N . LYS A 1 83 ? -1.131 6.213 7.558 1.00 94.25 83 LYS A N 1
ATOM 662 C CA . LYS A 1 83 ? -2.308 6.964 7.100 1.00 94.25 83 LYS A CA 1
ATOM 663 C C . LYS A 1 83 ? -2.986 6.261 5.944 1.00 94.25 83 LYS A C 1
ATOM 665 O O . LYS A 1 83 ? -2.413 6.137 4.857 1.00 94.25 83 LYS A O 1
ATOM 670 N N . VAL A 1 84 ? -4.253 5.893 6.126 1.00 95.00 84 VAL A N 1
ATOM 671 C CA . VAL A 1 84 ? -5.039 5.285 5.052 1.00 95.00 84 VAL A CA 1
ATOM 672 C C . VAL A 1 84 ? -6.503 5.700 5.045 1.00 95.00 84 VAL A C 1
ATOM 674 O O . VAL A 1 84 ? -7.120 5.887 6.080 1.00 95.00 84 VAL A O 1
ATOM 677 N N . ARG A 1 85 ? -7.111 5.887 3.865 1.00 94.25 85 ARG A N 1
ATOM 678 C CA . ARG A 1 85 ? -8.560 6.173 3.826 1.00 94.25 85 ARG A CA 1
ATOM 679 C C . ARG A 1 85 ? -9.387 4.904 3.969 1.00 94.25 85 ARG A C 1
ATOM 681 O O . ARG A 1 85 ? -10.343 4.895 4.731 1.00 94.25 85 ARG A O 1
ATOM 688 N N . THR A 1 86 ? -9.039 3.855 3.234 1.00 95.69 86 THR A N 1
ATOM 689 C CA . THR A 1 86 ? -9.806 2.606 3.245 1.00 95.69 86 THR A CA 1
ATOM 690 C C . THR A 1 86 ? -8.881 1.402 3.263 1.00 95.69 86 THR A C 1
ATOM 692 O O . THR A 1 86 ? -8.024 1.284 2.382 1.00 95.69 86 THR A O 1
ATOM 695 N N . VAL A 1 87 ? -9.101 0.496 4.213 1.00 95.44 87 VAL A N 1
ATOM 696 C CA . VAL A 1 87 ? -8.457 -0.820 4.259 1.00 95.44 87 VAL A CA 1
ATOM 697 C C . VAL A 1 87 ? -9.515 -1.906 4.202 1.00 95.44 87 VAL A C 1
ATOM 699 O O . VAL A 1 87 ? -10.500 -1.848 4.933 1.00 95.44 87 VAL A O 1
ATOM 702 N N . ARG A 1 88 ? -9.287 -2.899 3.345 1.00 96.69 88 ARG A N 1
ATOM 703 C CA . ARG A 1 88 ? -10.016 -4.163 3.349 1.00 96.69 88 ARG A CA 1
ATOM 704 C C . ARG A 1 88 ? -9.027 -5.314 3.453 1.00 96.69 88 ARG A C 1
ATOM 706 O O . ARG A 1 88 ? -8.124 -5.391 2.617 1.00 96.69 88 ARG A O 1
ATOM 713 N N . THR A 1 89 ? -9.233 -6.202 4.417 1.00 94.69 89 THR A N 1
ATOM 714 C CA . THR A 1 89 ? -8.372 -7.371 4.600 1.00 94.69 89 THR A CA 1
ATOM 715 C C . THR A 1 89 ? -9.171 -8.624 4.919 1.00 94.69 89 THR A C 1
ATOM 717 O O . THR A 1 89 ? -10.055 -8.574 5.772 1.00 94.69 89 THR A O 1
ATOM 720 N N . ASP A 1 90 ? -8.825 -9.744 4.286 1.00 94.75 90 ASP A N 1
ATOM 721 C CA . ASP A 1 90 ? -9.528 -11.011 4.506 1.00 94.75 90 ASP A CA 1
ATOM 722 C C . ASP A 1 90 ? -8.906 -11.812 5.671 1.00 94.75 90 ASP A C 1
ATOM 724 O O . ASP A 1 90 ? -9.590 -12.205 6.611 1.00 94.75 90 ASP A O 1
ATOM 728 N N . LYS A 1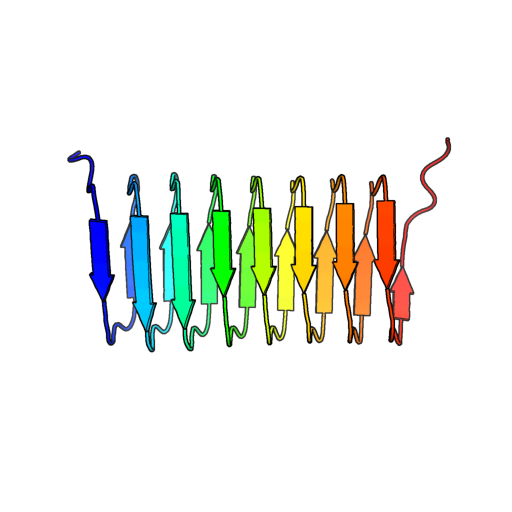 91 ? -7.588 -12.027 5.674 1.00 94.88 91 LYS A N 1
ATOM 729 C CA . LYS A 1 91 ? -6.854 -12.740 6.731 1.00 94.88 91 LYS A CA 1
ATOM 730 C C . LYS A 1 91 ? -5.588 -11.992 7.110 1.00 94.88 91 LYS A C 1
ATOM 732 O O . LYS A 1 91 ? -4.669 -11.851 6.301 1.00 94.88 91 LYS A O 1
ATOM 737 N N . ILE A 1 92 ? -5.493 -11.583 8.369 1.00 95.31 92 ILE A N 1
ATOM 738 C CA . ILE A 1 92 ? -4.292 -10.940 8.889 1.00 95.31 92 ILE A CA 1
ATOM 739 C C . ILE A 1 92 ? -3.943 -11.400 10.296 1.00 95.31 92 ILE A C 1
ATOM 741 O O . ILE A 1 92 ? -4.800 -11.504 11.166 1.00 95.31 92 ILE A O 1
ATOM 745 N N . ARG A 1 93 ? -2.666 -11.697 10.548 1.00 95.31 93 ARG A N 1
ATOM 746 C CA . ARG A 1 93 ? -2.247 -12.052 11.910 1.00 95.31 93 ARG A CA 1
ATOM 747 C C . ARG A 1 93 ? -2.131 -10.799 12.769 1.00 95.31 93 ARG A C 1
ATOM 749 O O . ARG A 1 93 ? -2.786 -10.730 13.799 1.00 95.31 93 ARG A O 1
ATOM 756 N N . THR A 1 94 ? -1.360 -9.811 12.337 1.00 95.50 94 THR A N 1
ATOM 757 C CA . THR A 1 94 ? -1.182 -8.566 13.088 1.00 95.50 94 THR A CA 1
ATOM 758 C C . THR A 1 94 ? -1.363 -7.366 12.181 1.00 95.50 94 THR A C 1
ATOM 760 O O . THR A 1 94 ? -0.747 -7.285 11.116 1.00 95.50 94 THR A O 1
ATOM 763 N N . VAL A 1 95 ? -2.175 -6.409 12.617 1.00 95.06 95 VAL A N 1
ATOM 764 C CA . VAL A 1 95 ? -2.328 -5.130 11.935 1.00 95.06 95 VAL A CA 1
ATOM 765 C C . VAL A 1 95 ? -2.207 -3.966 12.905 1.00 95.06 95 VAL A C 1
ATOM 767 O O . VAL A 1 95 ? -2.835 -3.957 13.959 1.00 95.06 95 VAL A O 1
ATOM 770 N N . THR A 1 96 ? -1.400 -2.981 12.529 1.00 95.19 96 THR A N 1
ATOM 771 C CA . THR A 1 96 ? -1.230 -1.725 13.257 1.00 95.19 96 THR A CA 1
ATOM 772 C C . THR A 1 96 ? -1.561 -0.574 12.324 1.00 95.19 96 THR A C 1
ATOM 774 O O . THR A 1 96 ? -0.992 -0.482 11.232 1.00 95.19 96 THR A O 1
ATOM 777 N N . MET A 1 97 ? -2.486 0.291 12.734 1.00 94.25 97 MET A N 1
ATOM 778 C CA . MET A 1 97 ? -2.864 1.475 11.971 1.00 94.25 97 MET A CA 1
ATOM 779 C C . MET A 1 97 ? -2.934 2.722 12.862 1.00 94.25 97 MET A C 1
ATOM 781 O O . MET A 1 97 ? -3.529 2.656 13.932 1.00 94.25 97 MET A O 1
ATOM 785 N N . ASP A 1 98 ? -2.378 3.853 12.417 1.00 93.00 98 ASP A N 1
ATOM 786 C CA . ASP A 1 98 ? -2.531 5.139 13.126 1.00 93.00 98 ASP A CA 1
ATOM 787 C C . ASP A 1 98 ? -3.837 5.826 12.685 1.00 93.00 98 ASP A C 1
ATOM 789 O O . ASP A 1 98 ? -4.858 5.700 13.360 1.00 93.00 98 ASP A O 1
ATOM 793 N N . LYS A 1 99 ? -3.872 6.470 11.509 1.00 91.88 99 LYS A N 1
ATOM 794 C CA . LYS A 1 99 ? -5.036 7.261 11.060 1.00 91.88 99 LYS A CA 1
ATOM 795 C C . LYS A 1 99 ? -5.774 6.599 9.920 1.00 91.88 99 LYS A C 1
ATOM 797 O O . LYS A 1 99 ? -5.289 6.576 8.780 1.00 91.88 99 LYS A O 1
ATOM 802 N N . VAL A 1 100 ? -6.995 6.146 10.198 1.00 91.25 100 VAL A N 1
ATOM 803 C CA . VAL A 1 100 ? -7.833 5.467 9.212 1.00 91.25 100 VAL A CA 1
ATOM 804 C C . VAL A 1 100 ? -9.257 5.984 9.164 1.00 91.25 100 VAL A C 1
ATOM 806 O O . VAL A 1 100 ? -9.903 6.210 10.178 1.00 91.25 100 VAL A O 1
ATOM 809 N N . ARG A 1 101 ? -9.801 6.151 7.957 1.00 91.50 101 ARG A N 1
ATOM 810 C CA . ARG A 1 101 ? -11.215 6.526 7.822 1.00 91.50 101 ARG A CA 1
ATOM 811 C C . ARG A 1 101 ? -12.149 5.316 7.859 1.00 91.50 101 ARG A C 1
ATOM 813 O O . ARG A 1 101 ? -13.172 5.360 8.530 1.00 91.50 101 ARG A O 1
ATOM 820 N N . THR A 1 102 ? -11.832 4.254 7.128 1.00 93.06 102 THR A N 1
ATOM 821 C CA . THR A 1 102 ? -12.680 3.059 7.059 1.00 93.06 102 THR A CA 1
ATOM 822 C C . THR A 1 102 ? -11.832 1.801 7.038 1.00 93.06 102 THR A C 1
ATOM 824 O O . THR A 1 102 ? -10.921 1.678 6.215 1.00 93.06 102 THR A O 1
ATOM 827 N N . VAL A 1 103 ? -12.164 0.856 7.910 1.00 92.75 103 VAL A N 1
ATOM 828 C CA . VAL A 1 103 ? -11.504 -0.443 8.005 1.00 92.75 103 VAL A CA 1
ATOM 829 C C . VAL A 1 103 ? -12.542 -1.554 7.918 1.00 92.75 103 VAL A C 1
ATOM 831 O O . VAL A 1 103 ? -13.522 -1.544 8.655 1.00 92.75 103 VAL A O 1
ATOM 834 N N . THR A 1 104 ? -12.310 -2.523 7.038 1.00 94.62 104 THR A N 1
ATOM 835 C CA . THR A 1 104 ? -13.081 -3.767 6.955 1.00 94.62 104 THR A CA 1
ATOM 836 C C . THR A 1 104 ? -12.128 -4.943 7.092 1.00 94.62 104 THR A C 1
ATOM 838 O O . THR A 1 104 ? -11.259 -5.117 6.237 1.00 94.62 104 THR A O 1
ATOM 841 N N . LEU A 1 105 ? -12.273 -5.744 8.145 1.00 93.31 105 LEU A N 1
ATOM 842 C CA . LEU A 1 105 ? -11.446 -6.930 8.368 1.00 93.31 105 LEU A CA 1
ATOM 843 C C . LEU A 1 105 ? -12.328 -8.167 8.559 1.00 93.31 105 LEU A C 1
ATOM 845 O O . LEU A 1 105 ? -13.286 -8.118 9.319 1.00 93.31 105 LEU A O 1
ATOM 849 N N . ASP A 1 106 ? -12.002 -9.273 7.897 1.00 93.88 106 ASP A N 1
ATOM 850 C CA . ASP A 1 106 ? -12.697 -10.551 8.113 1.00 93.88 106 ASP A CA 1
ATOM 851 C C . ASP A 1 106 ? -12.050 -11.313 9.283 1.00 93.88 106 ASP A C 1
ATOM 853 O O . ASP A 1 106 ? -12.593 -11.313 10.384 1.00 93.88 106 ASP A O 1
ATOM 857 N N . LYS A 1 107 ? -10.844 -11.871 9.112 1.00 93.19 107 LYS A N 1
ATOM 858 C CA . LYS A 1 107 ? -10.143 -12.655 10.148 1.00 93.19 107 LYS A CA 1
ATOM 859 C C . LYS A 1 107 ? -8.860 -11.982 10.605 1.00 93.19 107 LYS A C 1
ATOM 861 O O . LYS A 1 107 ? -7.904 -11.876 9.836 1.00 93.19 107 LYS A O 1
ATOM 866 N N . VAL A 1 108 ? -8.818 -11.591 11.876 1.00 93.19 108 VAL A N 1
ATOM 867 C CA . VAL A 1 108 ? -7.689 -10.877 12.484 1.00 93.19 108 VAL A CA 1
ATOM 868 C C . VAL A 1 108 ? -7.299 -11.512 13.810 1.00 93.19 108 VAL A C 1
ATOM 870 O O . VAL A 1 108 ? -8.150 -11.695 14.677 1.00 93.19 108 VAL A O 1
ATOM 873 N N . ASN A 1 109 ? -6.012 -11.787 14.033 1.00 92.88 109 ASN A N 1
ATOM 874 C CA . ASN A 1 109 ? -5.591 -12.203 15.377 1.00 92.88 109 ASN A CA 1
ATOM 875 C C . ASN A 1 109 ? -5.396 -10.982 16.282 1.00 92.88 109 ASN A C 1
ATOM 877 O O . ASN A 1 109 ? -5.986 -10.919 17.353 1.00 92.88 109 ASN A O 1
ATOM 881 N N . ILE A 1 110 ? -4.598 -10.005 15.850 1.00 93.00 110 ILE A N 1
ATOM 882 C CA . ILE A 1 110 ? -4.280 -8.800 16.621 1.00 93.00 110 ILE A CA 1
ATOM 883 C C . ILE A 1 110 ? -4.508 -7.572 15.746 1.00 93.00 110 ILE A C 1
ATOM 885 O O . ILE A 1 110 ? -3.916 -7.455 14.671 1.00 93.00 110 ILE A O 1
ATOM 889 N N . ALA A 1 111 ? -5.314 -6.632 16.230 1.00 92.56 111 ALA A N 1
ATOM 890 C CA . ALA A 1 111 ? -5.467 -5.323 15.615 1.00 92.56 111 ALA A CA 1
ATOM 891 C C . ALA A 1 111 ? -5.225 -4.205 16.637 1.00 92.56 111 ALA A C 1
ATOM 893 O O . ALA A 1 111 ? -5.828 -4.174 17.709 1.00 92.56 111 ALA A O 1
ATOM 894 N N . ILE A 1 112 ? -4.328 -3.289 16.277 1.00 93.25 112 ILE A N 1
ATOM 895 C CA . ILE A 1 112 ? -3.967 -2.095 17.041 1.00 93.25 112 ILE A CA 1
ATOM 896 C C . ILE A 1 112 ? -4.303 -0.888 16.170 1.00 93.25 112 ILE A C 1
ATOM 898 O O . ILE A 1 112 ? -3.791 -0.774 15.056 1.00 93.25 112 ILE A O 1
ATOM 902 N N . MET A 1 113 ? -5.188 -0.016 16.638 1.00 90.94 113 MET A N 1
ATOM 903 C CA . MET A 1 113 ? -5.705 1.092 15.834 1.00 90.94 113 MET A CA 1
ATOM 904 C C . MET A 1 113 ? -5.871 2.361 16.665 1.00 90.94 113 MET A C 1
ATOM 906 O O . MET A 1 113 ? -6.612 2.323 17.638 1.00 90.94 113 MET A O 1
ATOM 910 N N . GLU A 1 114 ? -5.242 3.477 16.283 1.00 90.00 114 GLU A N 1
ATOM 911 C CA . GLU A 1 114 ? -5.284 4.712 17.089 1.00 90.00 114 GLU A CA 1
ATOM 912 C C . GLU A 1 114 ? -6.476 5.627 16.772 1.00 90.00 114 GLU A C 1
ATOM 914 O O . GLU A 1 114 ? -7.345 5.844 17.615 1.00 90.00 114 GLU A O 1
ATOM 919 N N . MET A 1 115 ? -6.539 6.173 15.556 1.00 87.44 115 MET A N 1
ATOM 920 C CA . MET A 1 115 ? -7.581 7.104 15.117 1.00 87.44 115 MET A CA 1
ATOM 921 C C . MET A 1 115 ? -8.370 6.501 13.962 1.00 87.44 115 MET A C 1
ATOM 923 O O . MET A 1 115 ? -7.992 6.653 12.795 1.00 87.44 115 MET A O 1
ATOM 927 N N . VAL A 1 116 ? -9.492 5.840 14.272 1.00 87.00 116 VAL A N 1
ATOM 928 C CA . VAL A 1 116 ? -10.342 5.213 13.253 1.00 87.00 116 VAL A CA 1
ATOM 929 C C . VAL A 1 116 ? -11.773 5.716 13.292 1.00 87.00 116 VAL A C 1
ATOM 931 O O . VAL A 1 116 ? -12.438 5.652 14.316 1.00 87.00 116 VAL A O 1
ATOM 934 N N . HIS A 1 117 ? -12.261 6.193 12.146 1.00 88.31 117 HIS A N 1
ATOM 935 C CA . HIS A 1 117 ? -13.614 6.743 12.042 1.00 88.31 117 HIS A CA 1
ATOM 936 C C . HIS A 1 117 ? -14.701 5.664 11.895 1.00 88.31 117 HIS A C 1
ATOM 938 O O . HIS A 1 117 ? -15.788 5.808 12.441 1.00 88.31 117 HIS A O 1
ATOM 944 N N . ALA A 1 118 ? -14.448 4.593 11.138 1.00 88.88 118 ALA A N 1
ATOM 945 C CA . ALA A 1 118 ? -15.391 3.486 10.978 1.00 88.88 118 ALA A CA 1
ATOM 946 C C . ALA A 1 118 ? -14.661 2.146 10.857 1.00 88.88 118 ALA A C 1
ATOM 948 O O . ALA A 1 118 ? -13.715 2.017 10.073 1.00 88.88 118 ALA A O 1
ATOM 949 N N . VAL A 1 119 ? -15.137 1.145 11.599 1.00 88.75 119 VAL A N 1
ATOM 950 C CA . VAL A 1 119 ? -14.575 -0.208 11.637 1.00 88.75 119 VAL A CA 1
ATOM 951 C C . VAL A 1 119 ? -15.693 -1.232 11.463 1.00 88.75 119 VAL A C 1
ATOM 953 O O . VAL A 1 119 ? -16.716 -1.165 12.136 1.00 88.75 119 VAL A O 1
ATOM 956 N N . THR A 1 120 ? -15.479 -2.197 10.575 1.00 91.62 120 THR A N 1
ATOM 957 C CA . THR A 1 120 ? -16.314 -3.390 10.414 1.00 91.62 120 THR A CA 1
ATOM 958 C C . THR A 1 120 ? -15.419 -4.615 10.522 1.00 91.62 120 THR A C 1
ATOM 960 O O . THR A 1 120 ? -14.403 -4.700 9.829 1.00 91.62 120 THR A O 1
ATOM 963 N N . MET A 1 121 ? -15.775 -5.544 11.402 1.00 89.06 121 MET A N 1
ATOM 964 C CA . MET A 1 121 ? -14.974 -6.722 11.723 1.00 89.06 121 MET A CA 1
ATOM 965 C C . MET A 1 121 ? -15.875 -7.951 11.866 1.00 89.06 121 MET A C 1
ATOM 967 O O . MET A 1 121 ? -16.938 -7.821 12.466 1.00 89.06 121 MET A O 1
ATOM 971 N N . ASP A 1 122 ? -15.460 -9.109 11.336 1.00 90.62 122 ASP A N 1
ATOM 972 C CA . ASP A 1 122 ? -16.176 -10.385 11.541 1.00 90.62 122 ASP A CA 1
ATOM 973 C C . ASP A 1 122 ? -15.561 -11.191 12.698 1.00 90.62 122 ASP A C 1
ATOM 975 O O . ASP A 1 122 ? -16.166 -11.359 13.754 1.00 90.62 122 ASP A O 1
ATOM 979 N N . LYS A 1 123 ? -14.309 -11.641 12.551 1.00 87.50 123 LYS A N 1
ATOM 980 C CA . LYS A 1 123 ? -13.612 -12.488 13.531 1.00 87.50 123 LYS A CA 1
ATOM 981 C C . LYS A 1 123 ? -12.313 -11.850 13.988 1.00 87.50 123 LYS A C 1
ATOM 983 O O . LYS A 1 123 ? -11.313 -11.882 13.267 1.00 87.50 123 LYS A O 1
ATOM 988 N N . VAL A 1 124 ? -12.305 -11.340 15.221 1.00 84.62 124 VAL A N 1
ATOM 989 C CA . VAL A 1 124 ? -11.101 -10.765 15.831 1.00 84.62 124 VAL A CA 1
ATOM 990 C C . VAL A 1 124 ? -10.814 -11.343 17.207 1.00 84.62 124 VAL A C 1
ATOM 992 O O . VAL A 1 124 ? -11.696 -11.383 18.057 1.00 84.62 124 VAL A O 1
ATOM 995 N N . CYS A 1 125 ? -9.570 -11.779 17.426 1.00 84.25 125 CYS A N 1
ATOM 996 C CA . CYS A 1 125 ? -9.150 -12.360 18.703 1.00 84.25 125 CYS A CA 1
ATOM 997 C C . CYS A 1 125 ? -8.730 -11.298 19.730 1.00 84.25 125 CYS A C 1
ATOM 999 O O . CYS A 1 125 ? -9.051 -11.413 20.910 1.00 84.25 125 CYS A O 1
ATOM 1001 N N . THR A 1 126 ? -7.988 -10.270 19.314 1.00 85.00 126 THR A N 1
ATOM 1002 C CA . THR A 1 126 ? -7.521 -9.201 20.205 1.00 85.00 126 THR A CA 1
ATOM 1003 C C . THR A 1 126 ? -7.567 -7.855 19.498 1.00 85.00 126 THR A C 1
ATOM 1005 O O . THR A 1 126 ? -6.985 -7.679 18.426 1.00 85.00 126 THR A O 1
ATOM 1008 N N . MET A 1 127 ? -8.240 -6.899 20.134 1.00 84.56 127 MET A N 1
ATOM 1009 C CA . MET A 1 127 ? -8.367 -5.521 19.675 1.00 84.56 127 MET A CA 1
ATOM 1010 C C . MET A 1 127 ? -7.824 -4.568 20.731 1.00 84.56 127 MET A C 1
ATOM 1012 O O . MET A 1 127 ? -8.222 -4.642 21.891 1.00 84.56 127 MET A O 1
ATOM 1016 N N . SER A 1 128 ? -6.957 -3.649 20.313 1.00 85.75 128 SER A N 1
ATOM 1017 C CA . SER A 1 128 ? -6.561 -2.494 21.111 1.00 85.75 128 SER A CA 1
ATOM 1018 C C . SER A 1 128 ? -6.825 -1.220 20.323 1.00 85.75 128 SER A C 1
ATOM 1020 O O . SER A 1 128 ? -6.287 -1.018 19.232 1.00 85.75 128 SER A O 1
ATOM 1022 N N . THR A 1 129 ? -7.666 -0.364 20.886 1.00 75.06 129 THR A N 1
ATOM 1023 C CA . THR A 1 129 ? -7.922 0.982 20.382 1.00 75.06 129 THR A CA 1
ATOM 1024 C C . THR A 1 129 ? -7.723 1.940 21.550 1.00 75.06 129 THR A C 1
ATOM 1026 O O . THR A 1 129 ? -8.560 1.920 22.461 1.00 75.06 129 THR A O 1
ATOM 1029 N N . PRO A 1 130 ? -6.641 2.745 21.616 1.00 60.28 130 PRO A N 1
ATOM 1030 C CA . PRO A 1 130 ? -6.597 3.832 22.580 1.00 60.28 130 PRO A CA 1
ATOM 1031 C C . PRO A 1 130 ? -7.837 4.700 22.357 1.00 60.28 130 PRO A C 1
ATOM 1033 O O . PRO A 1 130 ? -8.117 5.142 21.246 1.00 60.28 130 PRO A O 1
ATOM 1036 N N . ARG A 1 131 ? -8.635 4.839 23.418 1.00 44.97 131 ARG A N 1
ATOM 1037 C CA . ARG A 1 131 ? -9.926 5.526 23.432 1.00 44.97 131 ARG A CA 1
ATOM 1038 C C . ARG A 1 131 ? -9.749 6.925 22.831 1.00 44.97 131 ARG A C 1
ATOM 1040 O O . ARG A 1 131 ? -9.215 7.813 23.488 1.00 44.97 131 ARG A O 1
ATOM 1047 N N . THR A 1 132 ? -10.182 7.125 21.590 1.00 45.34 132 THR A N 1
ATOM 1048 C CA . THR A 1 132 ? -10.292 8.463 21.012 1.00 45.34 132 THR A CA 1
ATOM 1049 C C . THR A 1 132 ? -11.540 9.092 21.625 1.00 45.34 132 THR A C 1
ATOM 1051 O O . THR A 1 132 ? -12.652 8.610 21.410 1.00 45.34 132 THR A O 1
ATOM 1054 N N . ALA A 1 133 ? -11.345 10.103 22.475 1.00 35.81 133 ALA A N 1
ATOM 1055 C CA . ALA A 1 133 ? -12.424 10.989 22.894 1.00 35.81 133 ALA A CA 1
ATOM 1056 C C . ALA A 1 133 ? -13.096 11.557 21.634 1.00 35.81 133 ALA A C 1
ATOM 1058 O O . ALA A 1 133 ? -12.398 11.970 20.703 1.00 35.81 133 ALA A O 1
ATOM 1059 N N . GLN A 1 134 ? -14.428 11.481 21.600 1.00 37.19 134 GLN A N 1
ATOM 1060 C CA . GLN A 1 134 ? -15.255 12.205 20.636 1.00 37.19 134 GLN A CA 1
ATOM 1061 C C . GLN A 1 134 ? -15.075 13.712 20.806 1.00 37.19 134 GLN A C 1
ATOM 1063 O O . GLN A 1 134 ? -14.886 14.146 21.967 1.00 37.19 134 GLN A O 1
#

Solvent-accessible surface area (backbone atoms only — not comparable to full-atom values): 6304 Å² total; per-residue (Å²): 135,80,77,41,67,66,51,79,49,67,68,42,64,71,46,78,50,58,49,36,46,29,41,40,40,28,49,29,42,36,40,40,40,40,43,36,44,34,41,37,43,33,50,29,45,35,40,38,38,41,39,34,47,33,40,38,41,42,41,35,45,36,37,41,38,41,42,34,47,32,41,38,38,39,40,34,44,34,39,41,37,44,34,36,44,34,43,39,37,46,35,34,45,35,39,39,36,42,41,35,46,34,40,39,40,40,39,35,46,34,40,38,41,48,46,69,75,39,80,46,75,75,44,73,75,42,81,47,59,64,81,70,79,130